Protein AF-A0A067W780-F1 (afdb_monomer)

Secondary structure (DSSP, 8-state):
--------------PPP---------HHHHHHH-HHHHHHTTT---SHHHHHTTHHHHHHHTT--HHHHHHHHHHH-HHHHHHHHHHHHHHHHTT--S-HHHHHHHHHHHHTTT---HHHHHHHHHHHHHHHHHHHHHHHHHHHHHHHHHHHHHHT--

Foldseek 3Di:
DDDDDDDDDDDDPPDDDDDPDDDPDAQVLQCLLQVVLCVVLVVNRRALVSQLVCLVVLCVVLVADPVLLVVLCVQPNRSVSSLLSSLLVSCVVVVNDPHSSVVSVVQSVCSVVVNHDSVVSSVVSSVVSVVVVVVVVVVVVVVVVVVVVVVVVVVVVD

Mean predicted aligned error: 11.42 Å

Organism: NCBI:txid685782

Radius of gyration: 22.08 Å; Cα contacts (8 Å, |Δi|>4): 124; chains: 1; bounding box: 76×43×52 Å

pLDDT: mean 81.66, std 18.78, range [31.03, 97.25]

Sequence (158 aa):
MAYEKKEKGKNETVLPPNNSTLPQIKPYMWIRALPHTAMYLDNRLTSVRDLIGSVGFLAKIMGISPSAVEEAKNTMGLEKTAFAMGIILEKQHRQLVISPGGYLRGIMAKEKRDELHLERSFYALLKENDTEKLNEKCIEKRIKKHQKMKNFTRSNQS

Solvent-accessible surface area (backbone atoms only — not comparable to full-atom values): 9280 Å² total; per-residue (Å²): 136,88,83,84,84,81,84,86,84,86,78,86,73,88,70,84,83,88,70,97,67,73,77,93,66,58,42,79,52,42,40,54,34,27,46,67,45,14,62,79,51,79,66,62,38,44,51,53,72,60,33,50,83,41,41,67,58,53,27,61,78,54,70,29,56,70,68,61,54,50,53,34,31,74,71,63,32,59,62,56,38,21,44,47,51,42,53,47,51,34,33,36,77,68,68,76,39,92,48,54,50,62,49,52,52,54,47,47,57,27,46,79,69,74,66,59,58,66,65,63,54,45,54,49,36,29,52,52,46,52,51,52,57,51,51,53,55,51,52,54,53,51,52,54,53,52,50,53,52,56,51,55,62,60,64,75,75,110

InterPro domains:
  IPR021760 Plasmid replication protein C, C-terminal [PF11800] (29-127)

Structure (mmCIF, N/CA/C/O backbone):
data_AF-A0A067W780-F1
#
_entry.id   AF-A0A067W780-F1
#
loop_
_atom_site.group_PDB
_atom_site.id
_atom_site.type_symbol
_atom_site.label_atom_id
_atom_site.label_alt_id
_atom_site.label_comp_id
_atom_site.label_asym_id
_atom_site.label_entity_id
_atom_site.label_seq_id
_atom_site.pdbx_PDB_ins_code
_atom_site.Cartn_x
_atom_site.Cartn_y
_atom_site.Cartn_z
_atom_site.occupancy
_atom_site.B_iso_or_equiv
_atom_site.auth_seq_id
_atom_site.auth_comp_id
_atom_site.auth_asym_id
_atom_site.auth_atom_id
_atom_site.pdbx_PDB_model_num
ATOM 1 N N . MET A 1 1 ? -34.306 26.779 -19.979 1.00 41.22 1 MET A N 1
ATOM 2 C CA . MET A 1 1 ? -33.011 26.164 -19.612 1.00 41.22 1 MET A CA 1
ATOM 3 C C . MET A 1 1 ? -33.281 24.707 -19.274 1.00 41.22 1 MET A C 1
ATOM 5 O O . MET A 1 1 ? -33.951 24.444 -18.285 1.00 41.22 1 MET A O 1
ATOM 9 N N . ALA A 1 2 ? -32.901 23.791 -20.165 1.00 41.47 2 ALA A N 1
ATOM 10 C CA . ALA A 1 2 ? -33.163 22.361 -20.034 1.00 41.47 2 ALA A CA 1
ATOM 11 C C . ALA A 1 2 ? -32.039 21.692 -19.229 1.00 41.47 2 ALA A C 1
ATOM 13 O O . ALA A 1 2 ? -30.871 21.839 -19.579 1.00 41.47 2 ALA A O 1
ATOM 14 N N . TYR A 1 3 ? -32.396 20.959 -18.174 1.00 39.00 3 TYR A N 1
ATOM 15 C CA . TYR A 1 3 ? -31.498 20.025 -17.499 1.00 39.00 3 TYR A CA 1
ATOM 16 C C . TYR A 1 3 ? -31.840 18.613 -17.973 1.00 39.00 3 TYR A C 1
ATOM 18 O O . TYR A 1 3 ? -32.903 18.080 -17.656 1.00 39.00 3 TYR A O 1
ATOM 26 N N . GLU A 1 4 ? -30.947 18.024 -18.765 1.00 47.81 4 GLU A N 1
ATOM 27 C CA . GLU A 1 4 ? -31.072 16.661 -19.269 1.00 47.81 4 GLU A CA 1
ATOM 28 C C . GLU A 1 4 ? -30.549 15.676 -18.212 1.00 47.81 4 GLU A C 1
ATOM 30 O O . GLU A 1 4 ? -29.357 15.615 -17.906 1.00 47.81 4 GLU A O 1
ATOM 35 N N . LYS A 1 5 ? -31.474 14.910 -17.626 1.00 46.94 5 LYS A N 1
ATOM 36 C CA . LYS A 1 5 ? -31.185 13.690 -16.868 1.00 46.94 5 LYS A CA 1
ATOM 37 C C . LYS A 1 5 ? -30.683 12.623 -17.842 1.00 46.94 5 LYS A C 1
ATOM 39 O O . LYS A 1 5 ? -31.370 12.333 -18.816 1.00 46.94 5 LYS A O 1
ATOM 44 N N . LYS A 1 6 ? -29.564 11.964 -17.533 1.00 43.81 6 LYS A N 1
ATOM 45 C CA . LYS A 1 6 ? -29.233 10.656 -18.118 1.00 43.81 6 LYS A CA 1
ATOM 46 C C . LYS A 1 6 ? -29.210 9.594 -17.031 1.00 43.81 6 LYS A C 1
ATOM 48 O O . LYS A 1 6 ? -28.420 9.651 -16.092 1.00 43.81 6 LYS A O 1
ATOM 53 N N . GLU A 1 7 ? -30.140 8.657 -17.167 1.00 40.41 7 GLU A N 1
ATOM 54 C CA . GLU A 1 7 ? -30.260 7.456 -16.359 1.00 40.41 7 GLU A CA 1
ATOM 55 C C . GLU A 1 7 ? -29.269 6.364 -16.797 1.00 40.41 7 GLU A C 1
ATOM 57 O O . GLU A 1 7 ? -29.074 6.107 -17.981 1.00 40.41 7 GLU A O 1
ATOM 62 N N . LYS A 1 8 ? -28.700 5.712 -15.777 1.00 39.06 8 LYS A N 1
ATOM 63 C CA . LYS A 1 8 ? -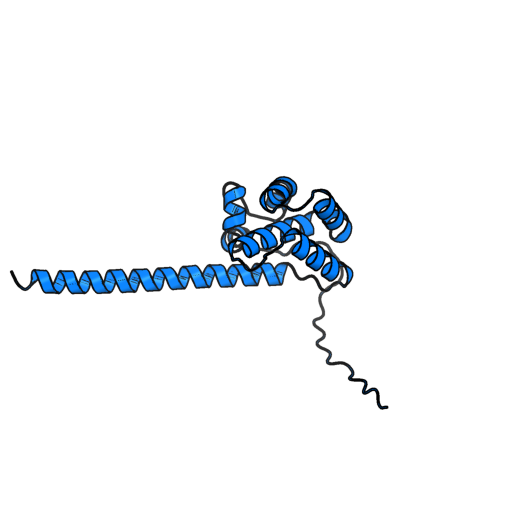28.559 4.257 -15.580 1.00 39.06 8 LYS A CA 1
ATOM 64 C C . LYS A 1 8 ? -28.124 3.394 -16.775 1.00 39.06 8 LYS A C 1
ATOM 66 O O . LYS A 1 8 ? -28.942 2.879 -17.529 1.00 39.06 8 LYS A O 1
ATOM 71 N N . GLY A 1 9 ? -26.838 3.044 -16.771 1.00 31.03 9 GLY A N 1
ATOM 72 C CA . GLY A 1 9 ? -26.330 1.782 -17.312 1.00 31.03 9 GLY A CA 1
ATOM 73 C C . GLY A 1 9 ? -25.985 0.824 -16.170 1.00 31.03 9 GLY A C 1
ATOM 74 O O . GLY A 1 9 ? -24.943 0.972 -15.537 1.00 31.03 9 GLY A O 1
ATOM 75 N N . LYS A 1 10 ? -26.876 -0.132 -15.892 1.00 44.50 10 LYS A N 1
ATOM 76 C CA . LYS A 1 10 ? -26.664 -1.249 -14.963 1.00 44.50 10 LYS A CA 1
ATOM 77 C C . LYS A 1 10 ? -25.585 -2.189 -15.516 1.00 44.50 10 LYS A C 1
ATOM 79 O O . LYS A 1 10 ? -25.732 -2.699 -16.620 1.00 44.50 10 LYS A O 1
ATOM 84 N N . ASN A 1 11 ? -24.548 -2.464 -14.733 1.00 33.78 11 ASN A N 1
ATOM 85 C CA . ASN A 1 11 ? -23.826 -3.734 -14.790 1.00 33.78 11 ASN A CA 1
ATOM 86 C C . ASN A 1 11 ? -23.817 -4.292 -13.370 1.00 33.78 11 ASN A C 1
ATOM 88 O O . ASN A 1 11 ? -22.962 -3.964 -12.550 1.00 33.78 11 ASN A O 1
ATOM 92 N N . GLU A 1 12 ? -24.847 -5.080 -13.079 1.00 40.97 12 GLU A N 1
ATOM 93 C CA . GLU A 1 12 ? -24.966 -5.896 -11.879 1.00 40.97 12 GLU A CA 1
ATOM 94 C C . GLU A 1 12 ? -23.866 -6.961 -11.923 1.00 40.97 12 GLU A C 1
ATOM 96 O O . GLU A 1 12 ? -24.019 -8.024 -12.515 1.00 40.97 12 GLU A O 1
ATOM 101 N N . THR A 1 13 ? -22.722 -6.673 -11.304 1.00 39.41 13 THR A N 1
ATOM 102 C CA . THR A 1 13 ? -21.882 -7.744 -10.767 1.00 39.41 13 THR A CA 1
ATOM 103 C C . THR A 1 13 ? -22.381 -7.987 -9.356 1.00 39.41 13 THR A C 1
ATOM 105 O O . THR A 1 13 ? -22.107 -7.204 -8.450 1.00 39.41 13 THR A O 1
ATOM 108 N N . VAL A 1 14 ? -23.178 -9.041 -9.198 1.00 43.19 14 VAL A N 1
ATOM 109 C CA . VAL A 1 14 ? -23.582 -9.569 -7.895 1.00 43.19 14 VAL A CA 1
ATOM 110 C C . VAL A 1 14 ? -22.304 -9.998 -7.171 1.00 43.19 14 VAL A C 1
ATOM 112 O O . VAL A 1 14 ? -21.764 -11.072 -7.425 1.00 43.19 14 VAL A O 1
ATOM 115 N N . LEU A 1 15 ? -21.775 -9.120 -6.319 1.00 54.09 15 LEU A N 1
ATOM 116 C CA . LEU A 1 15 ? -20.745 -9.464 -5.347 1.00 54.09 15 LEU A CA 1
ATOM 117 C C . LEU A 1 15 ? -21.447 -9.934 -4.063 1.00 54.09 15 LEU A C 1
ATOM 119 O O . LEU A 1 15 ? -22.435 -9.319 -3.653 1.00 54.09 15 LEU A O 1
ATOM 123 N N . PRO A 1 16 ? -20.992 -11.044 -3.459 1.00 43.12 16 PRO A N 1
ATOM 124 C CA . PRO A 1 16 ? -21.644 -11.640 -2.303 1.00 43.12 16 PRO A CA 1
ATOM 125 C C . PRO A 1 16 ? -21.565 -10.723 -1.069 1.00 43.12 16 PRO A C 1
ATOM 127 O O . PRO A 1 16 ? -20.642 -9.912 -0.953 1.00 43.12 16 PRO A O 1
ATOM 130 N N . PRO A 1 17 ? -22.524 -10.852 -0.139 1.00 41.00 17 PRO A N 1
ATOM 131 C CA . PRO A 1 17 ? -22.635 -9.988 1.023 1.00 41.00 17 PRO A CA 1
ATOM 132 C C . PRO A 1 17 ? -21.598 -10.351 2.096 1.00 41.00 17 PRO A C 1
ATOM 134 O O . PRO A 1 17 ? -21.472 -11.502 2.501 1.00 41.00 17 PRO A O 1
ATOM 13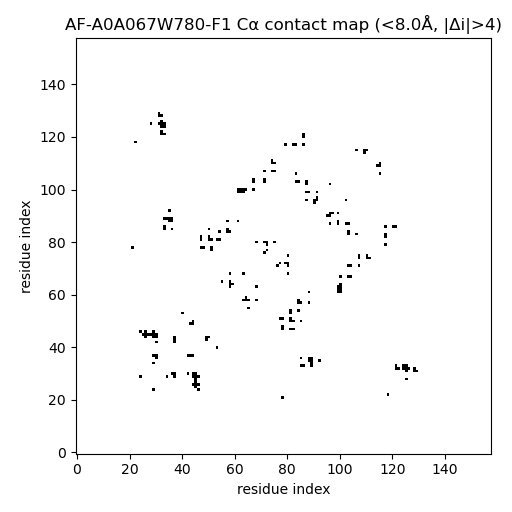7 N N . ASN A 1 18 ? -20.916 -9.319 2.588 1.00 51.34 18 ASN A N 1
ATOM 138 C CA . ASN A 1 18 ? -20.453 -9.119 3.962 1.00 51.34 18 ASN A CA 1
ATOM 139 C C . ASN A 1 18 ? -19.807 -10.311 4.688 1.00 51.34 18 ASN A C 1
ATOM 141 O O . ASN A 1 18 ? -20.406 -10.9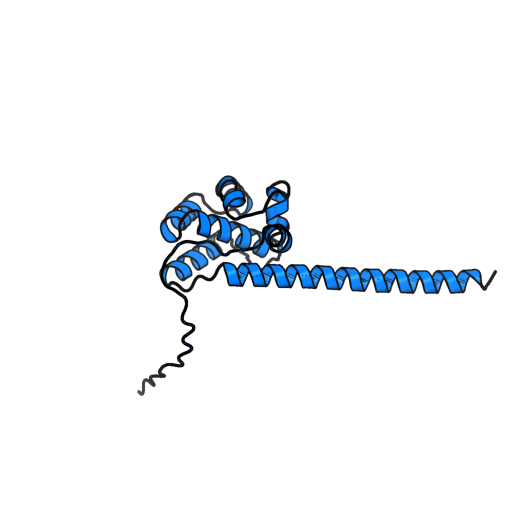41 5.557 1.00 51.34 18 ASN A O 1
ATOM 145 N N . ASN A 1 19 ? -18.509 -10.489 4.461 1.00 39.31 19 ASN A N 1
ATOM 146 C CA . ASN A 1 19 ? -17.567 -10.977 5.464 1.00 39.31 19 ASN A CA 1
ATOM 147 C C . ASN A 1 19 ? -16.146 -10.558 5.074 1.00 39.31 19 ASN A C 1
ATOM 149 O O . ASN A 1 19 ? -15.692 -10.796 3.961 1.00 39.31 19 ASN A O 1
ATOM 153 N N . SER A 1 20 ? -15.473 -9.897 6.013 1.00 42.25 20 SER A N 1
ATOM 154 C CA . SER A 1 20 ? -14.153 -9.258 5.964 1.00 42.25 20 SER A CA 1
ATOM 155 C C . SER A 1 20 ? -12.990 -10.215 5.666 1.00 42.25 20 SER A C 1
ATOM 157 O O . SER A 1 20 ? -12.012 -10.276 6.404 1.00 42.25 20 SER A O 1
ATOM 159 N N . THR A 1 21 ? -13.089 -10.986 4.592 1.00 50.19 21 THR A N 1
ATOM 160 C CA . THR A 1 21 ? -12.031 -11.871 4.130 1.00 50.19 21 THR A CA 1
ATOM 161 C C . THR A 1 21 ? -11.223 -11.069 3.134 1.00 50.19 21 THR A C 1
ATOM 163 O O . THR A 1 21 ? -11.675 -10.818 2.018 1.00 50.19 21 THR A O 1
ATOM 166 N N . LEU A 1 22 ? -10.041 -10.618 3.553 1.00 56.41 22 LEU A N 1
ATOM 167 C CA . LEU A 1 22 ? -9.027 -10.147 2.618 1.00 56.41 22 LEU A CA 1
ATOM 168 C C . LEU A 1 22 ? -8.938 -11.113 1.426 1.00 56.41 22 LEU A C 1
ATOM 170 O O . LEU A 1 22 ? -9.098 -12.325 1.613 1.00 56.41 22 LEU A O 1
ATOM 174 N N . PRO A 1 23 ? -8.665 -10.606 0.216 1.00 61.09 23 PRO A N 1
ATOM 175 C CA . PRO A 1 23 ? -8.549 -11.450 -0.964 1.00 61.09 23 PRO A CA 1
ATOM 176 C C . PRO A 1 23 ? -7.639 -12.641 -0.694 1.00 61.09 23 PRO A C 1
ATOM 178 O O . PRO A 1 23 ? -6.580 -12.499 -0.072 1.00 61.09 23 PRO A O 1
ATOM 181 N N . GLN A 1 24 ? -8.015 -13.806 -1.221 1.00 72.38 24 GLN A N 1
ATOM 182 C CA . GLN A 1 24 ? -7.164 -14.996 -1.241 1.00 72.38 24 GLN A CA 1
ATOM 183 C C . GLN A 1 24 ? -6.011 -14.799 -2.244 1.00 72.38 24 GLN A C 1
ATOM 185 O O . GLN A 1 24 ? -5.890 -15.488 -3.258 1.00 72.38 24 GLN A O 1
ATOM 190 N N . ILE A 1 25 ? -5.164 -13.803 -1.986 1.00 85.31 25 ILE A N 1
ATOM 191 C CA . ILE A 1 25 ? -3.939 -13.543 -2.729 1.00 85.31 25 ILE A CA 1
ATOM 192 C C . ILE A 1 25 ? -2.949 -14.619 -2.322 1.00 85.31 25 ILE A C 1
ATOM 194 O O . ILE A 1 25 ? -2.605 -14.759 -1.147 1.00 85.31 25 ILE A O 1
ATOM 198 N N . LYS A 1 26 ? -2.462 -15.376 -3.305 1.00 88.94 26 LYS A N 1
ATOM 199 C CA . LYS A 1 26 ? -1.467 -16.413 -3.043 1.00 88.94 26 LYS A CA 1
ATOM 200 C C . LYS A 1 26 ? -0.180 -15.768 -2.501 1.00 88.94 26 LYS A C 1
ATOM 202 O O . LYS A 1 26 ? 0.252 -14.762 -3.068 1.00 88.94 26 LYS A O 1
ATOM 207 N N . PRO A 1 27 ? 0.485 -16.359 -1.490 1.00 87.50 27 PRO A N 1
ATOM 208 C CA . PRO A 1 27 ? 1.655 -15.764 -0.838 1.00 87.50 27 PRO A CA 1
ATOM 209 C C . PRO A 1 27 ? 2.743 -15.253 -1.790 1.00 87.50 27 PRO A C 1
ATOM 211 O O . PRO A 1 27 ? 3.236 -14.139 -1.643 1.00 87.50 27 PRO A O 1
ATOM 214 N N . TYR A 1 28 ? 3.059 -16.013 -2.843 1.00 88.50 28 TYR A N 1
ATOM 215 C CA . TYR A 1 28 ? 4.093 -15.640 -3.817 1.00 88.50 28 TYR A CA 1
ATOM 216 C C . TYR A 1 28 ? 3.769 -14.378 -4.639 1.00 88.50 28 TYR A C 1
ATOM 218 O O . TYR A 1 28 ? 4.652 -13.825 -5.294 1.00 88.50 28 TYR A O 1
ATOM 226 N N . MET A 1 29 ? 2.507 -13.943 -4.682 1.00 93.06 29 MET A N 1
ATOM 227 C CA . MET A 1 29 ? 2.087 -12.783 -5.474 1.00 93.06 29 MET A CA 1
ATOM 228 C C . MET A 1 29 ? 2.454 -11.467 -4.791 1.00 93.06 29 MET A C 1
ATOM 230 O O . MET A 1 29 ? 2.650 -10.472 -5.480 1.00 93.06 29 MET A O 1
ATOM 234 N N . TRP A 1 30 ? 2.597 -11.462 -3.467 1.00 93.94 30 TRP A N 1
ATOM 235 C CA . TRP A 1 30 ? 2.866 -10.261 -2.684 1.00 93.94 30 TRP A CA 1
ATOM 236 C C . TRP A 1 30 ? 4.197 -9.602 -3.035 1.00 93.94 30 TRP A C 1
ATOM 238 O O . TRP A 1 30 ? 4.215 -8.450 -3.453 1.00 93.94 30 TRP A O 1
ATOM 248 N N . ILE A 1 31 ? 5.297 -10.354 -2.964 1.00 93.50 31 ILE A N 1
ATOM 249 C CA . ILE A 1 31 ? 6.638 -9.856 -3.318 1.00 93.50 31 ILE A CA 1
ATOM 250 C C . ILE A 1 31 ? 6.718 -9.479 -4.803 1.00 93.50 31 ILE A C 1
ATOM 252 O O . ILE A 1 31 ? 7.467 -8.587 -5.188 1.00 93.50 31 ILE A O 1
ATOM 256 N N . ARG A 1 32 ? 5.939 -10.145 -5.665 1.00 93.12 32 ARG A N 1
ATOM 257 C CA . ARG A 1 32 ? 5.906 -9.828 -7.100 1.00 93.12 32 ARG A CA 1
ATOM 258 C C . ARG A 1 32 ? 5.161 -8.532 -7.401 1.00 93.12 32 ARG A C 1
ATOM 260 O O . ARG A 1 32 ? 5.567 -7.826 -8.314 1.00 93.12 32 ARG A O 1
ATOM 267 N N . ALA A 1 33 ? 4.078 -8.258 -6.681 1.00 93.50 33 ALA A N 1
ATOM 268 C CA . ALA A 1 33 ? 3.258 -7.069 -6.880 1.00 93.50 33 ALA A CA 1
ATOM 269 C C . ALA A 1 33 ? 3.807 -5.841 -6.149 1.00 93.50 33 ALA A C 1
ATOM 271 O O . ALA A 1 33 ? 3.657 -4.730 -6.646 1.00 93.50 33 ALA A O 1
ATOM 272 N N . LEU A 1 34 ? 4.412 -6.043 -4.977 1.00 94.38 34 LEU A N 1
ATOM 273 C CA . LEU A 1 34 ? 4.933 -4.991 -4.105 1.00 94.38 34 LEU A CA 1
ATOM 274 C C . LEU A 1 34 ? 6.424 -5.234 -3.789 1.00 94.38 34 LEU A C 1
ATOM 276 O O . LEU A 1 34 ? 6.782 -5.397 -2.616 1.00 94.38 34 LEU A O 1
ATOM 280 N N . PRO A 1 35 ? 7.305 -5.330 -4.804 1.00 94.00 35 PRO A N 1
ATOM 281 C CA . PRO A 1 35 ? 8.718 -5.625 -4.589 1.00 94.00 35 PRO A CA 1
ATOM 282 C C . PRO A 1 35 ? 9.410 -4.576 -3.714 1.00 94.00 35 PRO A C 1
ATOM 284 O O . PRO A 1 35 ? 10.182 -4.950 -2.834 1.00 94.00 35 PRO A O 1
ATOM 287 N N . HIS A 1 36 ? 9.104 -3.285 -3.880 1.00 93.81 36 HIS A N 1
ATOM 288 C CA . HIS A 1 36 ? 9.747 -2.235 -3.089 1.00 93.81 36 HIS A CA 1
ATOM 289 C C . HIS A 1 36 ? 9.279 -2.268 -1.638 1.00 93.81 36 HIS A C 1
ATOM 291 O O . HIS A 1 36 ? 10.079 -2.106 -0.722 1.00 93.81 36 HIS A O 1
ATOM 297 N N . THR A 1 37 ? 7.996 -2.552 -1.403 1.00 92.75 37 THR A N 1
ATOM 298 C CA . THR A 1 37 ? 7.500 -2.786 -0.042 1.00 92.75 37 THR A CA 1
ATOM 299 C C . THR A 1 37 ? 8.187 -3.988 0.592 1.00 92.75 37 THR A C 1
ATOM 301 O O . THR A 1 37 ? 8.649 -3.884 1.723 1.00 92.75 37 THR A O 1
ATOM 304 N N . ALA A 1 38 ? 8.327 -5.100 -0.133 1.00 92.00 38 ALA A N 1
ATOM 305 C CA . ALA A 1 38 ? 8.985 -6.298 0.381 1.00 92.00 38 ALA A CA 1
ATOM 306 C C . ALA A 1 38 ? 10.448 -6.051 0.795 1.00 92.00 38 ALA A C 1
ATOM 308 O O . ALA A 1 38 ? 10.881 -6.617 1.799 1.00 92.00 38 ALA A O 1
ATOM 309 N N . MET A 1 39 ? 11.179 -5.166 0.103 1.00 91.44 39 MET A N 1
ATOM 310 C CA . MET A 1 39 ? 12.557 -4.800 0.466 1.00 91.44 39 MET A CA 1
ATOM 311 C C . MET A 1 39 ? 12.668 -4.213 1.879 1.00 91.44 39 MET A C 1
ATOM 313 O O . MET A 1 39 ? 13.637 -4.489 2.578 1.00 91.44 39 MET A O 1
ATOM 317 N N . TYR A 1 40 ? 11.669 -3.447 2.321 1.00 89.19 40 TYR A N 1
ATOM 318 C CA . TYR A 1 40 ? 11.630 -2.880 3.672 1.00 89.19 40 TYR A CA 1
ATOM 319 C C . TYR A 1 40 ? 11.200 -3.882 4.756 1.00 89.19 40 TYR A C 1
ATOM 321 O O . TYR A 1 40 ? 11.308 -3.585 5.943 1.00 89.19 40 TYR A O 1
ATOM 329 N N . LEU A 1 41 ? 10.681 -5.047 4.358 1.00 88.25 41 LEU A N 1
ATOM 330 C CA . LEU A 1 41 ? 10.203 -6.114 5.242 1.00 88.25 41 LEU A CA 1
ATOM 331 C C . LEU A 1 41 ? 11.096 -7.367 5.154 1.00 88.25 41 LEU A C 1
ATOM 333 O O . LEU A 1 41 ? 10.617 -8.488 5.334 1.00 88.25 41 LEU A O 1
ATOM 337 N N . ASP A 1 42 ? 12.380 -7.200 4.829 1.00 85.81 42 ASP A N 1
ATOM 338 C CA . ASP A 1 42 ? 13.358 -8.286 4.654 1.00 85.81 42 ASP A CA 1
ATOM 339 C C . ASP A 1 42 ? 12.887 -9.400 3.696 1.00 85.81 42 ASP A C 1
ATOM 341 O O . ASP A 1 42 ? 13.186 -10.579 3.888 1.00 85.81 42 ASP A O 1
ATOM 345 N N . ASN A 1 43 ? 12.102 -9.050 2.672 1.00 84.00 43 ASN A N 1
ATOM 346 C CA . ASN A 1 43 ? 11.488 -9.982 1.722 1.00 84.00 43 ASN A CA 1
ATOM 347 C C . ASN A 1 43 ? 10.598 -11.069 2.359 1.00 84.00 43 ASN A C 1
ATOM 349 O O . ASN A 1 43 ? 10.371 -12.115 1.753 1.00 84.00 43 ASN A O 1
ATOM 353 N N . ARG A 1 44 ? 10.045 -10.823 3.555 1.00 86.38 44 ARG A N 1
ATOM 354 C CA . ARG A 1 44 ? 9.113 -11.738 4.245 1.00 86.38 44 ARG A CA 1
ATOM 355 C C . ARG A 1 44 ? 7.635 -11.424 3.991 1.00 86.38 44 ARG A C 1
ATOM 357 O O . ARG A 1 44 ? 6.766 -11.906 4.706 1.00 86.38 44 ARG A O 1
ATOM 364 N N . LEU A 1 45 ? 7.333 -10.611 2.980 1.00 89.94 45 LEU A N 1
ATOM 365 C CA . LEU A 1 45 ? 5.971 -10.178 2.679 1.00 89.94 45 LEU A CA 1
ATOM 366 C C . LEU A 1 45 ? 5.169 -11.302 1.993 1.00 89.94 45 LEU A C 1
ATOM 368 O O . LEU A 1 45 ? 5.321 -11.535 0.796 1.00 89.94 45 LEU A O 1
ATOM 372 N N . THR A 1 46 ? 4.297 -11.977 2.742 1.00 89.69 46 THR A N 1
ATOM 373 C CA . THR A 1 46 ? 3.468 -13.103 2.264 1.00 89.69 46 THR A CA 1
ATOM 374 C C . THR A 1 46 ? 1.967 -12.861 2.397 1.00 89.69 46 THR A C 1
ATOM 376 O O . THR A 1 46 ? 1.168 -13.566 1.778 1.00 89.69 46 THR A O 1
ATOM 379 N N . SER A 1 47 ? 1.573 -11.873 3.197 1.00 91.00 47 SER A N 1
ATOM 380 C CA . SER A 1 47 ? 0.185 -11.523 3.469 1.00 91.00 47 SER A CA 1
ATOM 381 C C . SER A 1 47 ? 0.050 -10.071 3.940 1.00 91.00 47 SER A C 1
ATOM 383 O O . SER A 1 47 ? 1.028 -9.418 4.302 1.00 91.00 47 SER A O 1
ATOM 385 N N . VAL A 1 48 ? -1.190 -9.576 4.021 1.00 92.12 48 VAL A N 1
ATOM 386 C CA . VAL A 1 48 ? -1.482 -8.275 4.652 1.00 92.12 48 VAL A CA 1
ATOM 387 C C . VAL A 1 48 ? -1.041 -8.241 6.112 1.00 92.12 48 VAL A C 1
ATOM 389 O O . VAL A 1 48 ? -0.634 -7.188 6.594 1.00 92.12 48 VAL A O 1
ATOM 392 N N . ARG A 1 49 ? -1.096 -9.371 6.827 1.00 90.25 49 ARG A N 1
ATOM 393 C CA . ARG A 1 49 ? -0.717 -9.422 8.246 1.00 90.25 49 ARG A CA 1
ATOM 394 C C . ARG A 1 49 ? 0.742 -9.041 8.458 1.00 90.25 49 ARG A C 1
ATOM 396 O O . ARG A 1 49 ? 1.038 -8.342 9.423 1.00 90.25 49 ARG A O 1
ATOM 403 N N . ASP A 1 50 ? 1.607 -9.390 7.511 1.00 90.50 50 ASP A N 1
ATOM 404 C CA . ASP A 1 50 ? 3.022 -9.013 7.544 1.00 90.50 50 ASP A CA 1
ATOM 405 C C . ASP A 1 50 ? 3.204 -7.489 7.410 1.00 90.50 50 ASP A C 1
ATOM 407 O O . ASP A 1 50 ? 4.147 -6.928 7.958 1.00 90.50 50 ASP A O 1
ATOM 411 N N . LEU A 1 51 ? 2.268 -6.790 6.750 1.00 90.75 51 LEU A N 1
ATOM 412 C CA . LEU A 1 51 ? 2.286 -5.327 6.621 1.00 90.75 51 LEU A CA 1
ATOM 413 C C . LEU A 1 51 ? 1.808 -4.607 7.880 1.00 90.75 51 LEU A C 1
ATOM 415 O O . LEU A 1 51 ? 2.221 -3.471 8.107 1.00 90.75 51 LEU A O 1
ATOM 419 N N . ILE A 1 52 ? 0.940 -5.227 8.687 1.00 93.31 52 ILE A N 1
ATOM 420 C CA . ILE A 1 52 ? 0.300 -4.574 9.840 1.00 93.31 52 ILE A CA 1
ATOM 421 C C . ILE A 1 52 ? 1.346 -4.011 10.809 1.00 93.31 52 ILE A C 1
ATOM 423 O O . ILE A 1 52 ? 1.259 -2.842 11.194 1.00 93.31 52 ILE A O 1
ATOM 427 N N . GLY A 1 53 ? 2.356 -4.813 11.161 1.00 88.88 53 GLY A N 1
ATOM 428 C CA . GLY A 1 53 ? 3.442 -4.394 12.057 1.00 88.88 53 GLY A CA 1
ATOM 429 C C . GLY A 1 53 ? 4.319 -3.284 11.470 1.00 88.88 53 GLY A C 1
ATOM 430 O O . GLY A 1 53 ? 4.901 -2.489 12.205 1.00 88.88 53 GLY A O 1
ATOM 431 N N . SER A 1 54 ? 4.360 -3.174 10.143 1.00 91.94 54 SER A N 1
ATOM 432 C CA . SER A 1 54 ? 5.194 -2.214 9.422 1.00 91.94 54 SER A CA 1
ATOM 433 C C . SER A 1 54 ? 4.481 -0.902 9.097 1.00 91.94 54 SER A C 1
ATOM 435 O O . SER A 1 54 ? 5.145 0.034 8.667 1.00 91.94 54 SER A O 1
ATOM 437 N N . VAL A 1 55 ? 3.165 -0.769 9.319 1.00 94.69 55 VAL A N 1
ATOM 438 C CA . VAL A 1 55 ? 2.390 0.428 8.918 1.00 94.69 55 VAL A CA 1
ATOM 439 C C . VAL A 1 55 ? 2.994 1.734 9.439 1.00 94.69 55 VAL A C 1
ATOM 441 O O . VAL A 1 55 ? 3.100 2.699 8.686 1.00 94.69 55 VAL A O 1
ATOM 444 N N . GLY A 1 56 ? 3.407 1.779 10.709 1.00 93.75 56 GLY A N 1
ATOM 445 C CA . GLY A 1 56 ? 4.007 2.983 11.297 1.00 93.75 56 GLY A CA 1
ATOM 446 C C . GLY A 1 56 ? 5.356 3.339 10.664 1.00 93.75 56 GLY A C 1
ATOM 447 O O . GLY A 1 56 ? 5.621 4.504 10.368 1.00 93.75 56 GLY A O 1
ATOM 448 N N . PHE A 1 57 ? 6.181 2.326 10.391 1.00 94.44 57 PHE A N 1
ATOM 449 C CA . PHE A 1 57 ? 7.442 2.495 9.674 1.00 94.44 57 PHE A CA 1
ATOM 450 C C . PHE A 1 57 ? 7.206 2.981 8.235 1.00 94.44 57 PHE A C 1
ATOM 4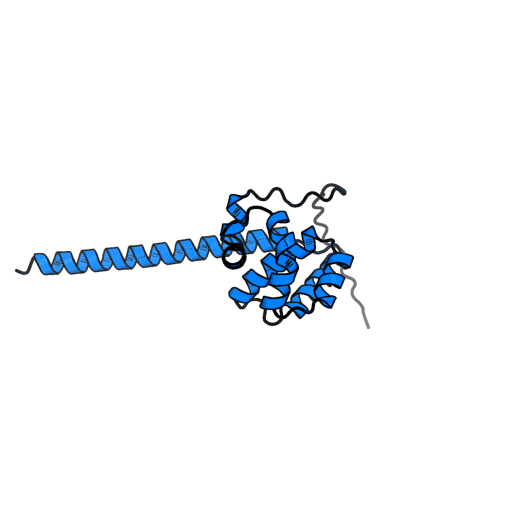52 O O . PHE A 1 57 ? 7.798 3.975 7.817 1.00 94.44 57 PHE A O 1
ATOM 459 N N . LEU A 1 58 ? 6.279 2.340 7.513 1.00 94.44 58 LEU A N 1
ATOM 460 C CA . LEU A 1 58 ? 5.889 2.705 6.152 1.00 94.44 58 LEU A CA 1
ATOM 461 C C . LEU A 1 58 ? 5.367 4.150 6.077 1.00 94.44 58 LEU A C 1
ATOM 463 O O . LEU A 1 58 ? 5.705 4.891 5.160 1.00 94.44 58 LEU A O 1
ATOM 467 N N . ALA A 1 59 ? 4.586 4.586 7.067 1.00 95.25 59 ALA A N 1
ATOM 468 C CA . ALA A 1 59 ? 4.112 5.964 7.150 1.00 95.25 59 ALA A CA 1
ATOM 469 C C . ALA A 1 59 ? 5.259 6.967 7.272 1.00 95.25 59 ALA A C 1
ATOM 471 O O . ALA A 1 59 ? 5.271 7.974 6.564 1.00 95.25 59 ALA A O 1
ATOM 472 N N . LYS A 1 60 ? 6.250 6.662 8.116 1.00 95.12 60 LYS A N 1
ATOM 473 C CA . LYS A 1 60 ? 7.423 7.514 8.314 1.00 95.12 60 LYS A CA 1
ATOM 474 C C . LYS A 1 60 ? 8.235 7.667 7.027 1.00 95.12 60 LYS A C 1
ATOM 476 O O . LYS A 1 60 ? 8.573 8.792 6.674 1.00 95.12 60 LYS A O 1
ATOM 481 N N . ILE A 1 61 ? 8.510 6.573 6.312 1.00 94.25 61 ILE A N 1
ATOM 482 C CA . ILE A 1 61 ? 9.284 6.634 5.058 1.00 94.25 61 ILE A CA 1
ATOM 483 C C . ILE A 1 61 ? 8.517 7.332 3.924 1.00 94.25 61 ILE A C 1
ATOM 485 O O . ILE A 1 61 ? 9.134 7.977 3.084 1.00 94.25 61 ILE A O 1
ATOM 489 N N . MET A 1 62 ? 7.183 7.249 3.914 1.00 94.81 62 MET A N 1
ATOM 490 C CA . MET A 1 62 ? 6.329 7.920 2.924 1.00 94.81 62 MET A CA 1
ATOM 491 C C . MET A 1 62 ? 5.973 9.368 3.301 1.00 94.81 62 MET A C 1
ATOM 493 O O . MET A 1 62 ? 5.237 10.029 2.570 1.00 94.81 62 MET A O 1
ATOM 497 N N . GLY A 1 63 ? 6.425 9.868 4.457 1.00 95.06 63 GLY A N 1
ATOM 498 C CA . GLY A 1 63 ? 6.064 11.205 4.941 1.00 95.06 63 GLY A CA 1
ATOM 499 C C . GLY A 1 63 ? 4.565 11.376 5.231 1.00 95.06 63 GLY A C 1
ATOM 500 O O . GLY A 1 63 ? 4.029 12.476 5.108 1.00 95.06 63 GLY A O 1
ATOM 501 N N . ILE A 1 64 ? 3.865 10.295 5.587 1.00 96.69 64 ILE A N 1
ATOM 502 C CA . ILE A 1 64 ? 2.454 10.331 5.986 1.00 96.69 64 ILE A CA 1
ATOM 503 C C . ILE A 1 64 ? 2.382 10.583 7.492 1.00 96.69 64 ILE A C 1
ATOM 505 O O . ILE A 1 64 ? 3.040 9.899 8.277 1.00 96.69 64 ILE A O 1
ATOM 509 N N . SER A 1 65 ? 1.565 11.554 7.911 1.00 95.88 65 SER A N 1
ATOM 510 C CA . SER A 1 65 ? 1.407 11.860 9.333 1.00 95.88 65 SER A CA 1
ATOM 511 C C . SER A 1 65 ? 0.758 10.690 10.090 1.00 95.88 65 SER A C 1
ATOM 513 O O . SER A 1 65 ? -0.149 10.042 9.557 1.00 95.88 65 SER A O 1
ATOM 515 N N . PRO A 1 66 ? 1.144 10.442 11.357 1.00 94.88 66 PRO A N 1
ATOM 516 C CA . PRO A 1 66 ? 0.499 9.423 12.187 1.00 94.88 66 PRO A CA 1
ATOM 517 C C . PRO A 1 66 ? -1.021 9.610 12.290 1.00 94.88 66 PRO A C 1
ATOM 519 O O . PRO A 1 66 ? -1.760 8.634 12.210 1.00 94.88 66 PRO A O 1
ATOM 522 N N . SER A 1 67 ? -1.485 10.862 12.359 1.00 95.81 67 SER A N 1
ATOM 523 C CA . SER A 1 67 ? -2.911 11.207 12.386 1.00 95.81 67 SER A CA 1
ATOM 524 C C . SER A 1 67 ? -3.669 10.744 11.138 1.00 95.81 67 SER A C 1
ATOM 526 O O . SER A 1 67 ? -4.778 10.234 11.251 1.00 95.81 67 SER A O 1
ATOM 528 N N . ALA A 1 68 ? -3.071 10.854 9.947 1.00 95.94 68 ALA A N 1
ATOM 529 C CA . ALA A 1 68 ? -3.701 10.396 8.709 1.00 95.94 68 ALA A CA 1
ATOM 530 C C . ALA A 1 68 ? -3.786 8.863 8.646 1.00 95.94 68 ALA A C 1
ATOM 532 O O . ALA A 1 68 ? -4.734 8.308 8.093 1.00 95.94 68 ALA A O 1
ATOM 533 N N . VAL A 1 69 ? -2.805 8.167 9.224 1.00 96.62 69 VAL A N 1
ATOM 534 C CA . VAL A 1 69 ? -2.827 6.703 9.346 1.00 96.62 69 VAL A CA 1
ATOM 535 C C . VAL A 1 69 ? -3.893 6.253 10.342 1.00 96.62 69 VAL A C 1
ATOM 537 O O . VAL A 1 69 ? -4.559 5.247 10.113 1.00 96.62 69 VAL A O 1
ATOM 540 N N . GLU A 1 70 ? -4.057 6.970 11.448 1.00 96.94 70 GLU A N 1
ATOM 541 C CA . GLU A 1 70 ? -5.104 6.694 12.429 1.00 96.94 70 GLU A CA 1
ATOM 542 C C . GLU A 1 70 ? -6.502 6.919 11.841 1.00 96.94 70 GLU A C 1
ATOM 544 O O . GLU A 1 70 ? -7.355 6.040 11.942 1.00 96.94 70 GLU A O 1
ATOM 549 N N . GLU A 1 71 ? -6.709 8.027 11.123 1.00 97.25 71 GLU A N 1
ATOM 550 C CA . GLU A 1 71 ? -7.952 8.282 10.386 1.00 97.25 71 GLU A CA 1
ATOM 551 C C . GLU A 1 71 ? -8.256 7.154 9.385 1.00 97.25 71 GLU A C 1
ATOM 553 O O . GLU A 1 71 ? -9.395 6.689 9.282 1.00 97.25 71 GLU A O 1
ATOM 558 N N . ALA A 1 72 ? -7.226 6.657 8.695 1.00 97.12 72 ALA A N 1
ATOM 559 C CA . ALA A 1 72 ? -7.343 5.526 7.783 1.00 97.12 72 ALA A CA 1
ATOM 560 C C . ALA A 1 72 ? -7.775 4.249 8.509 1.00 97.12 72 ALA A C 1
ATOM 562 O O . ALA A 1 72 ? -8.750 3.618 8.096 1.00 97.12 72 ALA A O 1
ATOM 563 N N . LYS A 1 73 ? -7.134 3.913 9.634 1.00 97.00 73 LYS A N 1
ATOM 564 C CA . LYS A 1 73 ? -7.525 2.759 10.458 1.00 97.00 73 LYS A CA 1
ATOM 565 C C . LYS A 1 73 ? -8.970 2.869 10.942 1.00 97.00 73 LYS A C 1
ATOM 567 O O . LYS A 1 73 ? -9.681 1.871 10.885 1.00 97.00 73 LYS A O 1
ATOM 572 N N . ASN A 1 74 ? -9.410 4.058 11.346 1.00 96.75 74 ASN A N 1
ATOM 573 C CA . ASN A 1 74 ? -10.785 4.299 11.789 1.00 96.75 74 ASN A CA 1
ATOM 574 C C . ASN A 1 74 ? -11.798 4.209 10.638 1.00 96.75 74 ASN A C 1
ATOM 576 O O . ASN A 1 74 ? -12.930 3.793 10.852 1.00 96.75 74 ASN A O 1
ATOM 580 N N . THR A 1 75 ? -11.396 4.580 9.420 1.00 96.06 75 THR A N 1
ATOM 581 C CA . THR A 1 75 ? -12.286 4.585 8.250 1.00 96.06 75 THR A CA 1
ATOM 582 C C . THR A 1 75 ? -12.458 3.196 7.631 1.00 96.06 75 THR A C 1
ATOM 584 O O . THR A 1 75 ? -13.574 2.827 7.291 1.00 96.06 75 THR A O 1
ATOM 587 N N . MET A 1 76 ? -11.371 2.435 7.452 1.00 94.38 76 MET A N 1
ATOM 588 C CA . MET A 1 76 ? -11.383 1.176 6.680 1.00 94.38 76 MET A CA 1
ATOM 589 C C . MET A 1 76 ? -10.883 -0.050 7.458 1.00 94.38 76 MET A C 1
ATOM 591 O O . MET A 1 76 ? -10.884 -1.166 6.941 1.00 94.38 76 MET A O 1
ATOM 595 N N . GLY A 1 77 ? -10.427 0.127 8.696 1.00 95.00 77 GLY A N 1
ATOM 596 C CA . GLY A 1 77 ? -9.819 -0.934 9.493 1.00 95.00 77 GLY A CA 1
ATOM 597 C C . GLY A 1 77 ? -8.323 -1.126 9.229 1.00 95.00 77 GLY A C 1
ATOM 598 O O . GLY A 1 77 ? -7.734 -0.612 8.271 1.00 95.00 77 GLY A O 1
ATOM 599 N N . LEU A 1 78 ? -7.685 -1.883 10.125 1.00 94.31 78 LEU A N 1
ATOM 600 C CA . LEU A 1 78 ? -6.231 -2.059 10.157 1.00 94.31 78 LEU A CA 1
ATOM 601 C C . LEU A 1 78 ? -5.694 -2.801 8.929 1.00 94.31 78 LEU A C 1
ATOM 603 O O . LEU A 1 78 ? -4.707 -2.370 8.339 1.00 94.31 78 LEU A O 1
ATOM 607 N N . GLU A 1 79 ? -6.358 -3.884 8.528 1.00 93.94 79 GLU A N 1
ATOM 608 C CA . GLU A 1 79 ? -5.937 -4.718 7.401 1.00 93.94 79 GLU A CA 1
ATOM 609 C C . GLU A 1 79 ? -5.997 -3.958 6.069 1.00 93.94 79 GLU A C 1
ATOM 611 O O . GLU A 1 79 ? -5.000 -3.893 5.348 1.00 93.94 79 GLU A O 1
ATOM 616 N N . LYS A 1 80 ? -7.126 -3.301 5.766 1.00 94.69 80 LYS A N 1
ATOM 617 C CA . LYS A 1 80 ? -7.255 -2.476 4.553 1.00 94.69 80 LYS A CA 1
ATOM 618 C C . LYS A 1 80 ? -6.265 -1.314 4.553 1.00 94.69 80 LYS A C 1
ATOM 620 O O . LYS A 1 80 ? -5.664 -1.033 3.520 1.00 94.69 80 LYS A O 1
ATOM 625 N N . THR A 1 81 ? -6.029 -0.691 5.709 1.00 96.88 81 THR A N 1
ATOM 626 C CA . THR A 1 81 ? -5.027 0.376 5.832 1.00 96.88 81 THR A CA 1
ATOM 627 C C . THR A 1 81 ? -3.623 -0.140 5.536 1.00 96.88 81 THR A C 1
ATOM 629 O O . THR A 1 81 ? -2.903 0.469 4.749 1.00 96.88 81 THR A O 1
ATOM 632 N N . ALA A 1 82 ? -3.232 -1.279 6.110 1.00 95.81 82 ALA A N 1
ATOM 633 C CA . ALA A 1 82 ? -1.927 -1.879 5.853 1.00 95.81 82 ALA A CA 1
ATOM 634 C C . ALA A 1 82 ? -1.748 -2.229 4.370 1.00 95.81 82 ALA A C 1
ATOM 636 O O . ALA A 1 82 ? -0.715 -1.919 3.772 1.00 95.81 82 ALA A O 1
ATOM 637 N N . PHE A 1 83 ? -2.788 -2.790 3.751 1.00 95.81 83 PHE A N 1
ATOM 638 C CA . PHE A 1 83 ? -2.775 -3.116 2.333 1.00 95.81 83 PHE A CA 1
ATOM 639 C C . PHE A 1 83 ? -2.667 -1.862 1.447 1.00 95.81 83 PHE A C 1
ATOM 641 O O . PHE A 1 83 ? -1.840 -1.809 0.534 1.00 95.81 83 PHE A O 1
ATOM 648 N N . ALA A 1 84 ? -3.439 -0.817 1.755 1.00 96.62 84 ALA A N 1
ATOM 649 C CA . ALA A 1 84 ? -3.360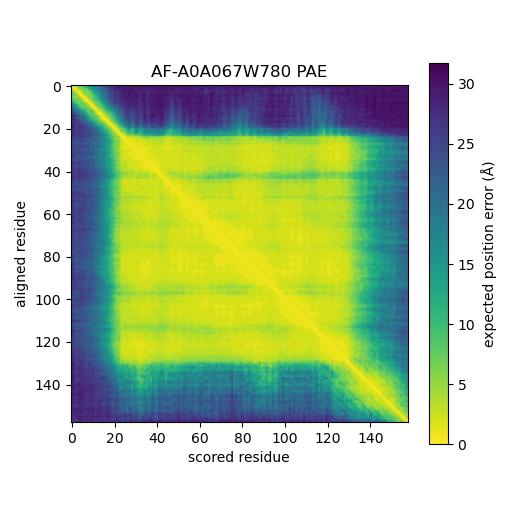 0.473 1.078 1.00 96.62 84 ALA A CA 1
ATOM 650 C C . ALA A 1 84 ? -1.952 1.078 1.165 1.00 96.62 84 ALA A C 1
ATOM 652 O O . ALA A 1 84 ? -1.425 1.528 0.153 1.00 96.62 84 ALA A O 1
ATOM 653 N N . MET A 1 85 ? -1.315 1.040 2.338 1.00 96.56 85 MET A N 1
ATOM 654 C CA . MET A 1 85 ? 0.031 1.585 2.543 1.00 96.56 85 MET A CA 1
ATOM 655 C C . MET A 1 85 ? 1.085 0.886 1.678 1.00 96.56 85 MET A C 1
ATOM 657 O O . MET A 1 85 ? 1.925 1.564 1.090 1.00 96.56 85 MET A O 1
ATOM 661 N N . GLY A 1 86 ? 1.007 -0.442 1.530 1.00 95.56 86 GLY A N 1
ATOM 662 C CA . GLY A 1 86 ? 1.877 -1.179 0.607 1.00 95.56 86 GLY A CA 1
ATOM 663 C C . GLY A 1 86 ? 1.688 -0.742 -0.851 1.00 95.56 86 GLY A C 1
ATOM 664 O O . GLY A 1 86 ? 2.655 -0.450 -1.549 1.00 95.56 86 GLY A O 1
ATOM 665 N N . ILE A 1 87 ? 0.434 -0.602 -1.296 1.00 96.06 87 ILE A N 1
ATOM 666 C CA . ILE A 1 87 ? 0.113 -0.138 -2.657 1.00 96.06 87 ILE A CA 1
ATOM 667 C C . ILE A 1 87 ? 0.606 1.296 -2.896 1.00 96.06 87 ILE A C 1
ATOM 669 O O . ILE A 1 87 ? 1.126 1.588 -3.972 1.00 96.06 87 ILE A O 1
ATOM 673 N N . ILE A 1 88 ? 0.434 2.197 -1.924 1.00 96.56 88 ILE A N 1
ATOM 674 C CA . ILE A 1 88 ? 0.884 3.592 -2.034 1.00 96.56 88 ILE A CA 1
ATOM 675 C C . ILE A 1 88 ? 2.400 3.649 -2.175 1.00 96.56 88 ILE A C 1
ATOM 677 O O . ILE A 1 88 ? 2.880 4.337 -3.072 1.00 96.56 88 ILE A O 1
ATOM 681 N N . LEU A 1 89 ? 3.139 2.915 -1.338 1.00 95.56 89 LEU A N 1
ATOM 682 C CA . LEU A 1 89 ? 4.597 2.892 -1.391 1.00 95.56 89 LEU A CA 1
ATOM 683 C C . LEU A 1 89 ? 5.087 2.427 -2.765 1.00 95.56 89 LEU A C 1
ATOM 685 O O . LEU A 1 89 ? 5.905 3.097 -3.390 1.00 95.56 89 LEU A O 1
ATOM 689 N N . GLU A 1 90 ? 4.544 1.315 -3.264 1.00 95.25 90 GLU A N 1
ATOM 690 C CA . GLU A 1 90 ? 4.912 0.788 -4.579 1.00 95.25 90 GLU A CA 1
ATOM 691 C C . GLU A 1 90 ? 4.603 1.801 -5.694 1.00 95.25 90 GLU A C 1
ATOM 693 O O . GLU A 1 90 ? 5.432 2.065 -6.566 1.00 95.25 90 GLU A O 1
ATOM 698 N N . LYS A 1 91 ? 3.433 2.447 -5.638 1.00 94.19 91 LYS A N 1
ATOM 699 C CA . LYS A 1 91 ? 3.072 3.503 -6.591 1.00 94.19 91 LYS A CA 1
ATOM 700 C C . LYS A 1 91 ? 3.960 4.743 -6.475 1.00 94.19 91 LYS A C 1
ATOM 702 O O . LYS A 1 91 ? 4.213 5.386 -7.491 1.00 94.19 91 LYS A O 1
ATOM 707 N N . GLN A 1 92 ? 4.436 5.084 -5.281 1.00 93.94 92 GLN A N 1
ATOM 708 C CA . GLN A 1 92 ? 5.363 6.193 -5.068 1.00 93.94 92 GLN A CA 1
ATOM 709 C C . GLN A 1 92 ? 6.730 5.892 -5.699 1.00 93.94 92 GLN A C 1
ATOM 711 O O . GLN A 1 92 ? 7.266 6.745 -6.403 1.00 93.94 92 GLN A O 1
ATOM 716 N N . HIS A 1 93 ? 7.265 4.676 -5.528 1.00 92.31 93 HIS A N 1
ATOM 717 C CA . HIS A 1 93 ? 8.505 4.248 -6.197 1.00 92.31 93 HIS A CA 1
ATOM 718 C C . HIS A 1 93 ? 8.394 4.317 -7.724 1.00 92.31 93 HIS A C 1
ATOM 720 O O . HIS A 1 93 ? 9.336 4.723 -8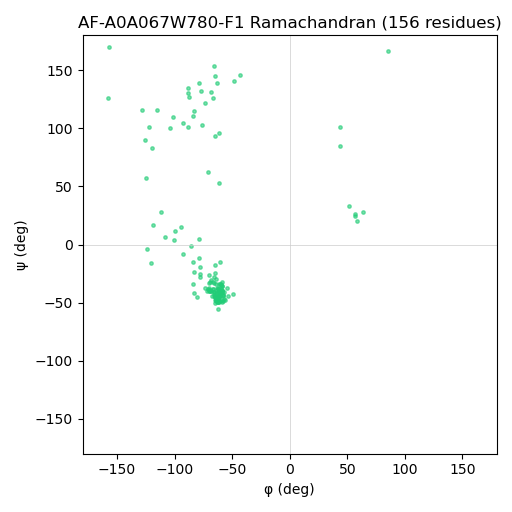.398 1.00 92.31 93 HIS A O 1
ATOM 726 N N . ARG A 1 94 ? 7.211 4.003 -8.259 1.00 89.88 94 ARG A N 1
ATOM 727 C CA . ARG A 1 94 ? 6.877 4.111 -9.688 1.00 89.88 94 ARG A CA 1
ATOM 728 C C . ARG A 1 94 ? 6.553 5.538 -10.152 1.00 89.88 94 ARG A C 1
ATOM 730 O O . ARG A 1 94 ? 6.127 5.716 -11.287 1.00 89.88 94 ARG A O 1
ATOM 737 N N . GLN A 1 95 ? 6.694 6.546 -9.287 1.00 91.19 95 GLN A N 1
ATOM 738 C CA . GLN A 1 95 ? 6.364 7.953 -9.567 1.00 91.19 95 GLN A CA 1
ATOM 739 C C . GLN A 1 95 ? 4.892 8.185 -9.977 1.00 91.19 95 GLN A C 1
ATOM 741 O O . GLN A 1 95 ? 4.547 9.221 -10.540 1.00 91.19 95 GLN A O 1
ATOM 746 N N . LEU A 1 96 ? 3.992 7.249 -9.649 1.00 90.69 96 LEU A N 1
ATOM 747 C CA . LEU A 1 96 ? 2.546 7.363 -9.886 1.00 90.69 96 LEU A CA 1
ATOM 748 C C . LEU A 1 96 ? 1.832 8.148 -8.775 1.00 90.69 96 LEU A C 1
ATOM 750 O O . LEU A 1 96 ? 0.672 8.531 -8.929 1.00 90.69 96 LEU A O 1
ATOM 754 N N . VAL A 1 97 ? 2.498 8.352 -7.635 1.00 93.00 97 VAL A N 1
ATOM 755 C CA . VAL A 1 97 ? 1.973 9.083 -6.476 1.00 93.00 97 VAL A CA 1
ATOM 756 C C . VAL A 1 97 ? 2.974 10.145 -6.054 1.00 93.00 97 VAL A C 1
ATOM 758 O O . VAL A 1 97 ? 4.065 9.827 -5.594 1.00 93.00 97 VAL A O 1
ATOM 761 N N . ILE A 1 98 ? 2.565 11.408 -6.177 1.00 90.50 98 ILE A N 1
ATOM 762 C CA . ILE A 1 98 ? 3.373 12.571 -5.784 1.00 90.50 98 ILE A CA 1
ATOM 763 C C . ILE A 1 98 ? 3.236 12.842 -4.280 1.00 90.50 98 ILE A C 1
ATOM 765 O O . ILE A 1 98 ? 4.214 13.136 -3.603 1.00 90.50 98 ILE A O 1
ATOM 769 N N . SER A 1 99 ? 2.017 12.730 -3.740 1.00 95.12 99 SER A N 1
ATOM 770 C CA . SER A 1 99 ? 1.726 12.959 -2.320 1.00 95.12 99 SER A CA 1
ATOM 771 C C . SER A 1 99 ? 1.083 11.717 -1.697 1.00 95.12 99 SER A C 1
ATOM 773 O O . SER A 1 99 ? -0.125 11.513 -1.862 1.00 95.12 99 SER A O 1
ATOM 775 N N . PRO A 1 100 ? 1.848 10.894 -0.959 1.00 95.50 100 PRO A N 1
ATOM 776 C CA . PRO A 1 100 ? 1.336 9.682 -0.316 1.00 95.50 100 PRO A CA 1
ATOM 777 C C . PRO A 1 100 ? 0.175 9.960 0.643 1.00 95.50 100 PRO A C 1
ATOM 779 O O . PRO A 1 100 ? -0.850 9.282 0.598 1.00 95.50 100 PRO A O 1
ATOM 782 N N . GLY A 1 101 ? 0.282 11.018 1.455 1.00 94.75 101 GLY A N 1
ATOM 783 C CA . GLY A 1 101 ? -0.781 11.420 2.381 1.00 94.75 101 GLY A CA 1
ATOM 784 C C . GLY A 1 101 ? -2.042 11.922 1.669 1.00 94.75 101 GLY A C 1
ATOM 785 O O . GLY 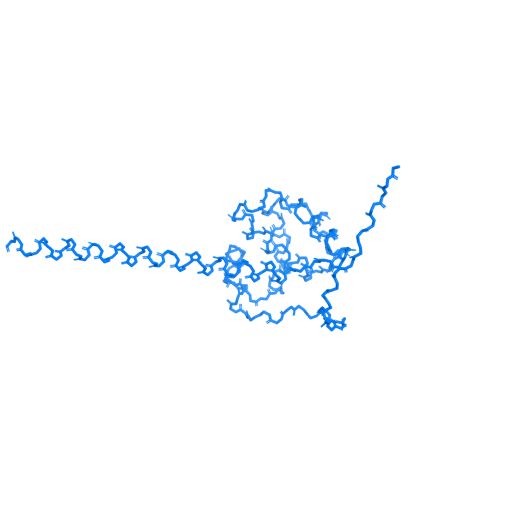A 1 101 ? -3.156 11.607 2.085 1.00 94.75 101 GLY A O 1
ATOM 786 N N . GLY A 1 102 ? -1.890 12.663 0.565 1.00 95.69 102 GLY A N 1
ATOM 787 C CA . GLY A 1 102 ? -3.020 13.061 -0.279 1.00 95.69 102 GLY A CA 1
ATOM 788 C C . GLY A 1 102 ? -3.709 11.859 -0.927 1.00 95.69 102 GLY A C 1
ATOM 789 O O . GLY A 1 102 ? -4.937 11.774 -0.935 1.00 95.69 102 GLY A O 1
ATOM 790 N N . TYR A 1 103 ? -2.922 10.892 -1.399 1.00 96.50 103 TYR A N 1
ATOM 791 C CA . TYR A 1 103 ? -3.439 9.664 -1.991 1.00 96.50 103 TYR A CA 1
ATOM 792 C C . TYR A 1 103 ? -4.182 8.799 -0.964 1.00 96.50 103 TYR A C 1
ATOM 794 O O . TYR A 1 103 ? -5.263 8.293 -1.265 1.00 96.50 103 TYR A O 1
ATOM 802 N N . LEU A 1 104 ? -3.665 8.691 0.268 1.00 96.88 104 LEU A N 1
ATOM 803 C CA . LEU A 1 104 ? -4.337 7.990 1.365 1.00 96.88 104 LEU A CA 1
ATOM 804 C C . LEU A 1 104 ? -5.706 8.610 1.685 1.00 96.88 104 LEU A C 1
ATOM 806 O O . LEU A 1 104 ? -6.686 7.882 1.829 1.00 96.88 104 LEU A O 1
ATOM 810 N N . ARG A 1 105 ? -5.816 9.946 1.706 1.00 96.25 105 ARG A N 1
ATOM 811 C CA . ARG A 1 105 ? -7.118 10.627 1.846 1.00 96.25 105 ARG A CA 1
ATOM 812 C C . ARG A 1 105 ? -8.072 10.303 0.698 1.00 96.25 105 ARG A C 1
ATOM 814 O O . ARG A 1 105 ? -9.253 10.062 0.935 1.00 96.25 105 ARG A O 1
ATOM 821 N N . GLY A 1 106 ? -7.567 10.236 -0.534 1.00 96.50 106 GLY A N 1
ATOM 822 C CA . GLY A 1 106 ? -8.350 9.801 -1.694 1.00 96.50 106 GLY A CA 1
ATOM 823 C C . GLY A 1 106 ? -8.852 8.357 -1.574 1.00 96.50 106 GLY A C 1
ATOM 824 O O . GLY A 1 106 ? -9.989 8.072 -1.946 1.00 96.50 106 GLY A O 1
ATOM 825 N N . ILE A 1 107 ? -8.036 7.455 -1.018 1.00 96.62 107 ILE A N 1
ATOM 826 C CA . ILE A 1 107 ? -8.429 6.074 -0.701 1.00 96.62 107 ILE A CA 1
ATOM 827 C C . ILE A 1 107 ? -9.541 6.057 0.349 1.00 96.62 107 ILE A C 1
ATOM 829 O O . ILE A 1 107 ? -10.570 5.430 0.115 1.00 96.62 107 ILE A O 1
ATOM 833 N N . MET A 1 108 ? -9.380 6.783 1.458 1.00 97.00 108 MET A N 1
ATOM 834 C CA . MET A 1 108 ? -10.412 6.878 2.498 1.00 97.00 108 MET A CA 1
ATOM 835 C C . MET A 1 108 ? -11.728 7.437 1.950 1.00 97.00 108 MET A C 1
ATOM 837 O O . MET A 1 108 ? -12.798 6.942 2.286 1.00 97.00 108 MET A O 1
ATOM 841 N N . ALA A 1 109 ? -11.669 8.439 1.070 1.00 96.88 109 ALA A N 1
ATOM 842 C CA . ALA A 1 109 ? -12.859 8.992 0.429 1.00 96.88 109 ALA A CA 1
ATOM 843 C C . ALA A 1 109 ? -13.572 7.975 -0.479 1.00 96.88 109 ALA A C 1
ATOM 845 O O . ALA A 1 109 ? -14.795 8.018 -0.577 1.00 96.88 109 ALA A O 1
ATOM 846 N N . LYS A 1 110 ? -12.830 7.072 -1.138 1.00 94.38 110 LYS A N 1
ATOM 847 C CA . LYS A 1 110 ? -13.408 5.963 -1.915 1.00 94.38 110 LYS A CA 1
ATOM 848 C C . LYS A 1 110 ? -14.010 4.889 -1.016 1.00 94.38 110 LYS A C 1
ATOM 850 O O . LYS A 1 110 ? -15.083 4.400 -1.338 1.00 94.38 110 LYS A O 1
ATOM 855 N N . GLU A 1 111 ? -13.361 4.561 0.102 1.00 95.62 111 GLU A N 1
ATOM 856 C CA . GLU A 1 111 ? -13.911 3.609 1.078 1.00 95.62 111 GLU A CA 1
ATOM 857 C C . GLU A 1 111 ? -15.247 4.109 1.629 1.00 95.62 111 GLU A C 1
ATOM 859 O O . GLU A 1 111 ? -16.212 3.362 1.652 1.00 95.62 111 GLU A O 1
ATOM 864 N N . LYS A 1 112 ? -15.343 5.397 1.987 1.00 94.38 112 LYS A N 1
ATOM 865 C CA . LYS A 1 112 ? -16.590 6.005 2.487 1.00 94.38 112 LYS A CA 1
ATOM 866 C C . LYS A 1 112 ? -17.755 5.956 1.485 1.00 94.38 112 LYS A C 1
ATOM 868 O O . LYS A 1 112 ? -18.884 6.231 1.874 1.00 94.38 112 LYS A O 1
ATOM 873 N N . ARG A 1 113 ? -17.483 5.677 0.206 1.00 95.25 113 ARG A N 1
ATOM 874 C CA . ARG A 1 113 ? -18.484 5.499 -0.859 1.00 95.25 113 ARG A CA 1
ATOM 875 C C . ARG A 1 113 ? -18.618 4.042 -1.312 1.00 95.25 113 ARG A C 1
ATOM 877 O O . ARG A 1 113 ? -19.273 3.798 -2.316 1.00 95.25 113 ARG A O 1
ATOM 884 N N . ASP A 1 114 ? -17.944 3.108 -0.640 1.00 91.44 114 ASP A N 1
ATOM 885 C CA . ASP A 1 114 ? -17.857 1.694 -1.026 1.00 91.44 114 ASP A CA 1
ATOM 886 C C . ASP A 1 114 ? -17.300 1.464 -2.451 1.00 91.44 114 ASP A C 1
ATOM 888 O O . ASP A 1 114 ? -17.542 0.447 -3.094 1.00 91.44 114 ASP A O 1
ATOM 892 N N . GLU A 1 115 ? -16.492 2.405 -2.949 1.00 93.19 115 GLU A N 1
ATOM 893 C CA . GLU A 1 115 ? -15.857 2.370 -4.279 1.00 93.19 115 GLU A CA 1
ATOM 894 C C . GLU A 1 115 ? -14.383 1.925 -4.217 1.00 93.19 115 GLU A C 1
ATOM 896 O O . GLU A 1 115 ? -13.640 1.992 -5.210 1.00 93.19 115 GLU A O 1
ATOM 901 N N . LEU A 1 116 ? -13.891 1.551 -3.032 1.00 91.31 116 LEU A N 1
ATOM 902 C CA . LEU A 1 116 ? -12.496 1.174 -2.856 1.00 91.31 116 LEU A CA 1
ATOM 903 C C . LEU A 1 116 ? -12.262 -0.289 -3.241 1.00 91.31 116 LEU A C 1
ATOM 905 O O . LEU A 1 116 ? -12.669 -1.220 -2.556 1.00 91.31 116 LEU A O 1
ATOM 909 N N . HIS A 1 117 ? -11.467 -0.483 -4.292 1.00 92.12 117 HIS A N 1
ATOM 910 C CA . HIS A 1 117 ? -11.019 -1.803 -4.734 1.00 92.12 117 HIS A CA 1
ATOM 911 C C . HIS A 1 117 ? -9.486 -1.899 -4.683 1.00 92.12 117 HIS A C 1
ATOM 913 O O . HIS A 1 117 ? -8.792 -1.695 -5.688 1.00 92.12 117 HIS A O 1
ATOM 919 N N . LEU A 1 118 ? -8.938 -2.201 -3.499 1.00 93.06 118 LEU A N 1
ATOM 920 C CA . LEU A 1 118 ? -7.487 -2.371 -3.301 1.00 93.06 118 LEU A CA 1
ATOM 921 C C . LEU A 1 118 ? -6.931 -3.533 -4.131 1.00 93.06 118 LEU A C 1
ATOM 923 O O . LEU A 1 118 ? -5.863 -3.414 -4.727 1.00 93.06 118 LEU A O 1
ATOM 927 N N . GLU A 1 119 ? -7.700 -4.611 -4.262 1.00 91.00 119 GLU A N 1
ATOM 928 C CA . GLU A 1 119 ? -7.345 -5.789 -5.059 1.00 91.00 119 GLU A CA 1
ATOM 929 C C . GLU A 1 119 ? -7.057 -5.434 -6.513 1.00 91.00 119 GLU A C 1
ATOM 931 O O . GLU A 1 119 ? -6.027 -5.811 -7.065 1.00 91.00 119 GLU A O 1
ATOM 936 N N . ARG A 1 120 ? -7.936 -4.634 -7.127 1.00 92.31 120 ARG A N 1
ATOM 937 C CA . ARG A 1 120 ? -7.768 -4.182 -8.511 1.00 92.31 120 ARG A CA 1
ATOM 938 C C . ARG A 1 120 ? -6.460 -3.416 -8.685 1.00 92.31 120 ARG A C 1
ATOM 940 O O . ARG A 1 120 ? -5.772 -3.592 -9.687 1.00 92.31 120 ARG A O 1
ATOM 947 N N . SER A 1 121 ? -6.106 -2.594 -7.699 1.00 93.00 121 SER A N 1
ATOM 948 C CA . SER A 1 121 ? -4.842 -1.854 -7.695 1.00 93.00 121 SER A CA 1
ATOM 949 C C . SER A 1 121 ? -3.637 -2.782 -7.518 1.00 93.00 121 SER A C 1
ATOM 951 O O . SER A 1 121 ? -2.632 -2.601 -8.199 1.00 93.00 121 SER A O 1
ATOM 953 N N . PHE A 1 122 ? -3.744 -3.799 -6.662 1.00 94.88 122 PHE A N 1
ATOM 954 C CA . PHE A 1 122 ? -2.704 -4.806 -6.455 1.00 94.88 122 PHE A CA 1
ATOM 955 C C . PHE A 1 122 ? -2.451 -5.654 -7.708 1.00 94.88 122 PHE A C 1
ATOM 957 O O . PHE A 1 122 ? -1.308 -5.808 -8.126 1.00 94.88 122 PHE A O 1
ATOM 964 N N . TYR A 1 123 ? -3.503 -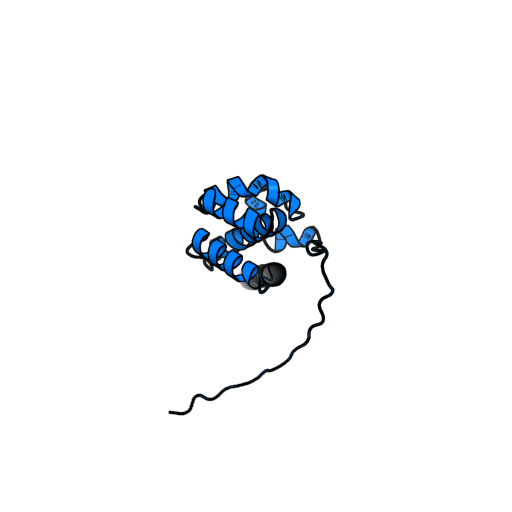6.164 -8.353 1.00 93.81 123 TYR A N 1
ATOM 965 C CA . TYR A 1 123 ? -3.360 -6.947 -9.583 1.00 93.81 123 TYR A CA 1
ATOM 966 C C . TYR A 1 123 ? -2.850 -6.108 -10.759 1.00 93.81 123 TYR A C 1
ATOM 968 O O . TYR A 1 123 ? -2.112 -6.628 -11.596 1.00 93.81 123 TYR A O 1
ATOM 976 N N . ALA A 1 124 ? -3.194 -4.817 -10.815 1.00 92.94 124 ALA A N 1
ATOM 977 C CA . ALA A 1 124 ? -2.603 -3.897 -11.783 1.00 92.94 124 ALA A CA 1
ATOM 978 C C . ALA A 1 124 ? -1.085 -3.777 -11.573 1.00 92.94 124 ALA A C 1
ATOM 980 O O . ALA A 1 124 ? -0.328 -4.004 -12.514 1.00 92.94 124 ALA A O 1
ATOM 981 N N . LEU A 1 125 ? -0.640 -3.547 -10.331 1.00 93.62 125 LEU A N 1
ATOM 982 C CA . LEU A 1 125 ? 0.786 -3.504 -9.990 1.00 93.62 125 LEU A CA 1
ATOM 983 C C . LEU A 1 125 ? 1.494 -4.829 -10.288 1.00 93.62 125 LEU A C 1
ATOM 985 O O . LEU A 1 125 ? 2.599 -4.828 -10.821 1.00 93.62 125 LEU A O 1
ATOM 989 N N . LEU A 1 126 ? 0.868 -5.970 -9.991 1.00 93.31 126 LEU A N 1
ATOM 990 C CA . LEU A 1 126 ? 1.426 -7.280 -10.326 1.00 93.31 126 LEU A CA 1
ATOM 991 C C . LEU A 1 126 ? 1.664 -7.423 -11.832 1.00 93.31 126 LEU A C 1
ATOM 993 O O . LEU A 1 126 ? 2.737 -7.853 -12.251 1.00 93.31 126 LEU A O 1
ATOM 997 N N . LYS A 1 127 ? 0.666 -7.053 -12.642 1.00 92.12 127 LYS A N 1
ATOM 998 C CA . LYS A 1 127 ? 0.758 -7.122 -14.101 1.00 92.12 127 LYS A CA 1
ATOM 999 C C . LYS A 1 127 ? 1.865 -6.208 -14.627 1.00 92.12 127 LYS A C 1
ATOM 1001 O O . LYS A 1 127 ? 2.637 -6.642 -15.476 1.00 92.12 127 LYS A O 1
ATOM 1006 N N . GLU A 1 128 ? 1.951 -4.981 -14.121 1.00 89.69 128 GLU A N 1
ATOM 1007 C CA . GLU A 1 128 ? 2.982 -4.008 -14.504 1.00 89.69 128 GLU A CA 1
ATOM 1008 C C . GLU A 1 128 ? 4.395 -4.528 -14.180 1.00 89.69 128 GLU A C 1
ATOM 1010 O O . GLU A 1 128 ? 5.253 -4.583 -15.066 1.00 89.69 128 GLU A O 1
ATOM 1015 N N . ASN A 1 129 ? 4.604 -5.032 -12.958 1.00 88.00 129 ASN A N 1
ATOM 1016 C CA . ASN A 1 129 ? 5.865 -5.645 -12.525 1.00 88.00 129 ASN A CA 1
ATOM 1017 C C . ASN A 1 129 ? 6.264 -6.859 -13.384 1.00 88.00 129 ASN A C 1
ATOM 1019 O O . ASN A 1 129 ? 7.442 -7.067 -13.687 1.00 88.00 129 ASN A O 1
ATOM 1023 N N . ASP A 1 130 ? 5.295 -7.681 -13.790 1.00 86.50 130 ASP A N 1
ATOM 1024 C CA . ASP A 1 130 ? 5.556 -8.821 -14.669 1.00 86.50 130 ASP A CA 1
ATOM 1025 C C . ASP A 1 130 ? 5.945 -8.374 -16.084 1.00 86.50 130 ASP A C 1
ATOM 1027 O O . ASP A 1 130 ? 6.854 -8.953 -16.687 1.00 86.50 130 ASP A O 1
ATOM 1031 N N . THR A 1 131 ? 5.296 -7.332 -16.615 1.00 81.88 131 THR A N 1
ATOM 1032 C CA . THR A 1 131 ? 5.621 -6.793 -17.943 1.00 81.88 131 THR A CA 1
ATOM 1033 C C . THR A 1 131 ? 7.002 -6.145 -18.002 1.00 81.88 131 THR A C 1
ATOM 1035 O O . THR A 1 131 ? 7.723 -6.355 -18.979 1.00 81.88 131 THR A O 1
ATOM 1038 N N . GLU A 1 132 ? 7.416 -5.434 -16.952 1.00 75.62 132 GLU A N 1
ATOM 1039 C CA . GLU A 1 132 ? 8.756 -4.840 -16.849 1.00 75.62 132 GLU A CA 1
ATOM 1040 C C . GLU A 1 132 ? 9.844 -5.923 -16.869 1.00 75.62 132 GLU A C 1
ATOM 1042 O O . GLU A 1 132 ? 10.737 -5.890 -17.721 1.00 75.62 132 GLU A O 1
ATOM 1047 N N . LYS A 1 133 ? 9.700 -6.972 -16.045 1.00 71.25 133 LYS A N 1
ATOM 1048 C CA . LYS A 1 133 ? 10.646 -8.104 -16.017 1.00 71.25 133 LYS A CA 1
ATOM 1049 C C . LYS A 1 133 ? 10.742 -8.848 -17.349 1.00 71.25 133 LYS A C 1
ATOM 1051 O O . LYS A 1 133 ? 11.795 -9.395 -17.687 1.00 71.25 133 LYS A O 1
ATOM 1056 N N . LEU A 1 134 ? 9.644 -8.938 -18.101 1.00 72.94 134 LEU A N 1
ATOM 1057 C CA . LEU A 1 134 ? 9.649 -9.551 -19.432 1.00 72.94 134 LEU A CA 1
ATOM 1058 C C . LEU A 1 134 ? 10.410 -8.690 -20.447 1.00 72.94 134 LEU A C 1
ATOM 1060 O O . LEU A 1 134 ? 11.160 -9.236 -21.261 1.00 72.94 134 LEU A O 1
ATOM 1064 N N . ASN A 1 135 ? 10.248 -7.367 -20.386 1.00 71.50 135 ASN A N 1
ATOM 1065 C CA . ASN A 1 135 ? 10.933 -6.440 -21.281 1.00 71.50 135 ASN A CA 1
ATOM 1066 C C . ASN A 1 135 ? 12.460 -6.475 -21.080 1.00 71.50 135 ASN A C 1
ATOM 1068 O O . ASN A 1 135 ? 13.205 -6.645 -22.046 1.00 71.50 135 ASN A O 1
ATOM 1072 N N . GLU A 1 136 ? 12.928 -6.431 -19.830 1.00 72.25 136 GLU A N 1
ATOM 1073 C CA . GLU A 1 136 ? 14.357 -6.507 -19.482 1.00 72.25 136 GLU A CA 1
ATOM 1074 C C . GLU A 1 136 ? 15.014 -7.791 -20.010 1.00 72.25 136 GLU A C 1
ATOM 1076 O O . GLU A 1 136 ? 16.020 -7.747 -20.725 1.00 72.25 136 GLU A O 1
ATOM 1081 N N . LYS A 1 137 ? 14.382 -8.950 -19.772 1.00 69.75 137 LYS A N 1
ATOM 1082 C CA . LYS A 1 137 ? 14.865 -10.248 -20.277 1.00 69.75 137 LYS A CA 1
ATOM 1083 C C . LYS A 1 137 ? 14.956 -10.291 -21.804 1.00 69.75 137 LYS A C 1
ATOM 1085 O O . LYS A 1 137 ? 15.838 -10.955 -22.354 1.00 69.75 137 LYS A O 1
ATOM 1090 N N . CYS A 1 138 ? 14.043 -9.628 -22.512 1.00 64.69 138 CYS A N 1
ATOM 1091 C CA . CYS A 1 138 ? 14.076 -9.541 -23.972 1.00 64.69 138 CYS A CA 1
ATOM 1092 C C . CYS A 1 138 ? 15.246 -8.685 -24.471 1.00 64.69 138 CYS A C 1
ATOM 1094 O O . CYS A 1 138 ? 15.909 -9.070 -25.441 1.00 64.69 138 CYS A O 1
ATOM 1096 N N . ILE A 1 139 ? 15.536 -7.568 -23.799 1.00 73.56 139 ILE A N 1
ATOM 1097 C CA . ILE A 1 139 ? 16.681 -6.704 -24.112 1.00 73.56 139 ILE A CA 1
ATOM 1098 C C . ILE A 1 139 ? 17.995 -7.461 -23.880 1.00 73.56 139 ILE A C 1
ATOM 1100 O O . ILE A 1 139 ? 18.826 -7.535 -24.788 1.00 73.56 139 ILE A O 1
ATOM 1104 N N . GLU A 1 140 ? 18.155 -8.124 -22.733 1.00 75.06 140 GLU A N 1
ATOM 1105 C CA . GLU A 1 140 ? 19.353 -8.917 -22.429 1.00 75.06 140 GLU A CA 1
ATOM 1106 C C . GLU A 1 140 ? 19.605 -10.028 -23.456 1.00 75.06 140 GLU A C 1
ATOM 1108 O O . GLU A 1 140 ? 20.734 -10.220 -23.917 1.00 75.06 140 GLU A O 1
ATOM 1113 N N . LYS A 1 141 ? 18.554 -10.755 -23.863 1.00 76.88 141 LYS A N 1
ATOM 1114 C CA . LYS A 1 141 ? 18.657 -11.791 -24.904 1.00 76.88 141 LYS A CA 1
ATOM 1115 C C . LYS A 1 141 ? 19.111 -11.207 -26.241 1.00 76.88 141 LYS A C 1
ATOM 1117 O O . LYS A 1 141 ? 19.939 -11.819 -26.919 1.00 76.88 141 LYS A O 1
ATOM 1122 N N . ARG A 1 142 ? 18.597 -10.031 -26.623 1.00 72.69 142 ARG A N 1
ATOM 1123 C CA . ARG A 1 142 ? 19.011 -9.331 -27.851 1.00 72.69 142 ARG A CA 1
ATOM 1124 C C . ARG A 1 142 ? 20.481 -8.914 -27.786 1.00 72.69 142 ARG A C 1
ATOM 1126 O O . ARG A 1 142 ? 21.206 -9.185 -28.742 1.00 72.69 142 ARG A O 1
ATOM 1133 N N . ILE A 1 143 ? 20.938 -8.354 -26.664 1.00 78.31 143 ILE A N 1
ATOM 1134 C CA . ILE A 1 143 ? 22.342 -7.953 -26.458 1.00 78.31 143 ILE A CA 1
ATOM 1135 C C . ILE A 1 143 ? 23.275 -9.170 -26.533 1.00 78.31 143 ILE A C 1
ATOM 1137 O O . ILE A 1 143 ? 24.229 -9.163 -27.313 1.00 78.31 143 ILE A O 1
ATOM 1141 N N . LYS A 1 144 ? 22.966 -10.252 -25.804 1.00 78.81 144 LYS A N 1
ATOM 1142 C CA . LYS A 1 144 ? 23.767 -11.490 -25.816 1.00 78.81 144 LYS A CA 1
ATOM 1143 C C . LYS A 1 144 ? 23.839 -12.119 -27.212 1.00 78.81 144 LYS A C 1
ATOM 1145 O O . LYS A 1 144 ? 24.909 -12.557 -27.631 1.00 78.81 144 LYS A O 1
ATOM 1150 N N . LYS A 1 145 ? 22.732 -12.123 -27.969 1.00 78.12 145 LYS A N 1
ATOM 1151 C CA . LYS A 1 145 ? 22.711 -12.606 -29.364 1.00 78.12 145 LYS A CA 1
ATOM 1152 C C . LYS A 1 145 ? 23.632 -11.774 -30.263 1.00 78.12 145 LYS A C 1
ATOM 1154 O O . LYS A 1 145 ? 24.389 -12.341 -31.048 1.00 78.12 145 LYS A O 1
ATOM 1159 N N . HIS A 1 146 ? 23.597 -10.450 -30.125 1.00 68.56 146 HIS A N 1
ATOM 1160 C CA . HIS A 1 146 ? 24.403 -9.541 -30.940 1.00 68.56 146 HIS A CA 1
ATOM 1161 C C . HIS A 1 146 ? 25.905 -9.624 -30.609 1.00 68.56 146 HIS A C 1
ATOM 1163 O O . HIS A 1 146 ? 26.736 -9.610 -31.515 1.00 68.56 146 HIS A O 1
ATOM 1169 N N . GLN A 1 147 ? 26.263 -9.788 -29.330 1.00 68.69 147 GLN A N 1
ATOM 1170 C CA . GLN A 1 147 ? 27.647 -10.039 -28.905 1.00 68.69 147 GLN A CA 1
ATOM 1171 C C . GLN A 1 147 ? 28.167 -11.393 -29.408 1.00 68.69 147 GLN A C 1
ATOM 1173 O O . GLN A 1 147 ? 29.281 -11.467 -29.921 1.00 68.69 147 GLN A O 1
ATOM 1178 N N . LYS A 1 148 ? 27.348 -12.452 -29.345 1.00 73.19 148 LYS A N 1
ATOM 1179 C CA . LYS A 1 148 ? 27.715 -13.774 -29.876 1.00 73.19 148 LYS A CA 1
ATOM 1180 C C . LYS A 1 148 ? 27.983 -13.733 -31.386 1.00 73.19 148 LYS A C 1
ATOM 1182 O O . LYS A 1 148 ? 28.955 -14.328 -31.838 1.00 73.19 148 LYS A O 1
ATOM 1187 N N . MET A 1 149 ? 27.172 -12.995 -32.149 1.00 67.00 149 MET A N 1
ATOM 1188 C CA . MET A 1 149 ? 27.395 -12.779 -33.586 1.00 67.00 149 MET A CA 1
ATOM 1189 C C . MET A 1 149 ? 28.693 -12.016 -33.878 1.00 67.00 149 MET A C 1
ATOM 1191 O O . MET A 1 149 ? 29.458 -12.454 -34.730 1.00 67.00 149 MET A O 1
ATOM 1195 N N . LYS A 1 150 ? 28.976 -10.923 -33.152 1.00 65.81 150 LYS A N 1
ATOM 1196 C CA . LYS A 1 150 ? 30.219 -10.146 -33.331 1.00 65.81 150 LYS A CA 1
ATOM 1197 C C . LYS A 1 150 ? 31.477 -10.951 -32.995 1.00 65.81 150 LYS A C 1
ATOM 1199 O O . LYS A 1 150 ? 32.490 -10.816 -33.680 1.00 65.81 150 LYS A O 1
ATOM 1204 N N . ASN A 1 151 ? 31.412 -11.798 -31.969 1.00 68.44 151 ASN A N 1
ATOM 1205 C CA . ASN A 1 151 ? 32.539 -12.643 -31.579 1.00 68.44 151 ASN A CA 1
ATOM 1206 C C . ASN A 1 151 ? 32.792 -13.751 -32.612 1.00 68.44 151 ASN A C 1
ATOM 1208 O O . ASN A 1 151 ? 33.940 -13.982 -32.961 1.00 68.44 151 ASN A O 1
ATOM 1212 N N . PHE A 1 152 ? 31.738 -14.353 -33.176 1.00 61.94 152 PHE A N 1
ATOM 1213 C CA . PHE A 1 152 ? 31.856 -15.373 -34.226 1.00 61.94 152 PHE A CA 1
ATOM 1214 C C . PHE A 1 152 ? 32.502 -14.840 -35.518 1.00 61.94 152 PHE A C 1
ATOM 1216 O O . PHE A 1 152 ? 33.330 -15.513 -36.121 1.00 61.94 152 PHE A O 1
ATOM 1223 N N . THR A 1 153 ? 32.190 -13.606 -35.927 1.00 61.34 153 THR A N 1
ATOM 1224 C CA . THR A 1 153 ? 32.803 -12.986 -37.118 1.00 61.34 153 THR A CA 1
ATOM 1225 C C . THR A 1 153 ? 34.275 -12.618 -36.936 1.00 61.34 153 THR A C 1
ATOM 1227 O O . THR A 1 153 ? 35.009 -12.574 -37.916 1.00 61.34 153 THR A O 1
ATOM 1230 N N . ARG A 1 154 ? 34.723 -12.371 -35.697 1.00 57.44 154 ARG A N 1
ATOM 1231 C CA . ARG A 1 154 ? 36.114 -11.995 -35.394 1.00 57.44 154 ARG A CA 1
ATOM 1232 C C . ARG A 1 154 ? 37.044 -13.211 -35.295 1.00 57.44 154 ARG A C 1
ATOM 1234 O O . ARG A 1 154 ? 38.235 -13.068 -35.519 1.00 57.44 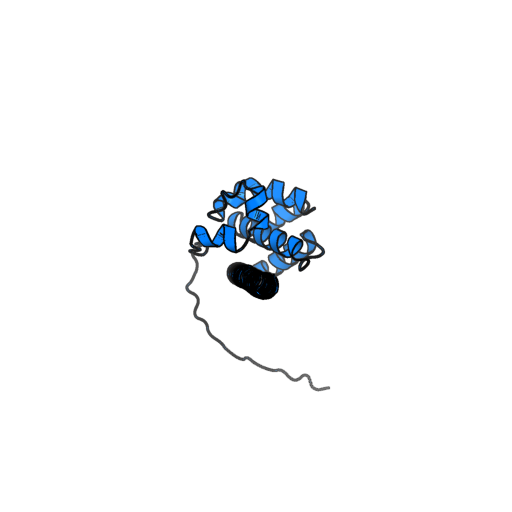154 ARG A O 1
ATOM 1241 N N . SER A 1 155 ? 36.500 -14.394 -35.002 1.00 58.41 155 SER A N 1
ATOM 1242 C CA . SER A 1 155 ? 37.240 -15.665 -34.940 1.00 58.41 155 SER A CA 1
ATOM 1243 C C . SER A 1 155 ? 37.544 -16.282 -36.309 1.00 58.41 155 SER A C 1
ATOM 1245 O O . SER A 1 155 ? 38.438 -17.107 -36.398 1.00 58.41 155 SER A O 1
ATOM 1247 N N . ASN A 1 156 ? 36.815 -15.890 -37.360 1.00 56.72 156 ASN A N 1
ATOM 1248 C CA . ASN A 1 156 ? 36.977 -16.417 -38.724 1.00 56.72 156 ASN A CA 1
ATOM 1249 C C . ASN A 1 156 ? 37.804 -15.491 -39.642 1.00 56.72 156 ASN A C 1
ATOM 1251 O O . ASN A 1 156 ? 37.799 -15.666 -40.857 1.00 56.72 156 ASN A O 1
ATOM 1255 N N . GLN A 1 157 ? 38.461 -14.474 -39.077 1.00 54.75 157 GLN A N 1
ATOM 1256 C CA . GLN A 1 157 ? 39.351 -13.545 -39.790 1.00 54.75 157 GLN A CA 1
ATOM 1257 C C . GLN A 1 157 ? 40.795 -13.588 -39.251 1.00 54.75 157 GLN A C 1
ATOM 1259 O O . GLN A 1 157 ? 41.565 -12.660 -39.490 1.00 54.75 157 GLN A O 1
ATOM 1264 N N . SER A 1 158 ? 41.167 -14.631 -38.502 1.00 48.62 158 SER A N 1
ATOM 1265 C CA . SER A 1 158 ? 42.538 -14.888 -38.029 1.00 48.62 158 SER A CA 1
ATOM 1266 C C . SER A 1 158 ? 42.990 -16.279 -38.436 1.00 48.62 158 SER A C 1
ATOM 1268 O O . SER A 1 158 ? 42.120 -17.177 -38.453 1.00 48.62 158 SER A O 1
#